Protein AF-A0AA96WIF2-F1 (afdb_monomer_lite)

Secondary structure (DSSP, 8-state):
---------HHHHHHHHHH-SSEEEEETTEEEEES--SHHHHHHHHHHHHHHHHHHHHTT---S----

pLDDT: mean 72.23, std 15.12, range [35.22, 96.0]

Organism: NCBI:txid2547451

Radius of gyration: 17.81 Å; chains: 1; bounding box: 30×19×55 Å

Foldseek 3Di:
DDDDQQQDDPVNQVVCCVPDLFHWDDDPRDIDTDPDSDPVSVVVVVVCVVVVVVVVVVVPDDDDDPDD

Structure (mmCIF, N/CA/C/O backbone):
data_AF-A0AA96WIF2-F1
#
_entry.id   AF-A0AA96WIF2-F1
#
loop_
_atom_site.group_PDB
_atom_site.id
_atom_site.type_symbol
_atom_site.label_atom_id
_atom_site.label_alt_id
_atom_site.label_comp_id
_atom_site.label_asym_id
_atom_site.label_entity_id
_atom_site.label_seq_id
_atom_site.pdbx_PDB_ins_code
_atom_site.Cartn_x
_atom_site.Cartn_y
_atom_site.Cartn_z
_atom_site.occupancy
_atom_site.B_iso_or_equiv
_atom_site.auth_seq_id
_atom_site.auth_comp_id
_atom_site.auth_asym_id
_atom_site.auth_atom_id
_atom_site.pdbx_PDB_model_num
ATOM 1 N N . MET A 1 1 ? -14.793 -8.946 30.833 1.00 35.22 1 MET A N 1
ATOM 2 C CA . MET A 1 1 ? -14.886 -7.687 30.067 1.00 35.22 1 MET A CA 1
ATOM 3 C C . MET A 1 1 ? -15.437 -8.026 28.697 1.00 35.22 1 MET A C 1
ATOM 5 O O . MET A 1 1 ? -14.854 -8.877 28.043 1.00 35.22 1 MET A O 1
ATOM 9 N N . ALA A 1 2 ? -16.587 -7.471 28.316 1.00 36.59 2 ALA A N 1
ATOM 10 C CA . ALA A 1 2 ? -17.180 -7.718 27.004 1.00 36.59 2 ALA A CA 1
ATOM 11 C C . ALA A 1 2 ? -16.570 -6.741 25.990 1.00 36.59 2 ALA A C 1
ATOM 13 O O . ALA A 1 2 ? -16.649 -5.529 26.188 1.00 36.59 2 ALA A O 1
ATOM 14 N N . MET A 1 3 ? -15.936 -7.270 24.944 1.00 40.56 3 MET A N 1
ATOM 15 C CA . MET A 1 3 ? -15.458 -6.480 23.813 1.00 40.56 3 MET A CA 1
ATOM 16 C C . MET A 1 3 ? -16.683 -6.003 23.031 1.00 40.56 3 MET A C 1
ATOM 18 O O . MET A 1 3 ? -17.467 -6.812 22.536 1.00 40.56 3 MET A O 1
ATOM 22 N N . ARG A 1 4 ? -16.899 -4.687 23.004 1.00 44.75 4 ARG A N 1
ATOM 23 C CA . ARG A 1 4 ? -17.961 -4.059 22.218 1.00 44.75 4 ARG A CA 1
ATOM 24 C C . ARG A 1 4 ? -17.618 -4.266 20.743 1.00 44.75 4 ARG A C 1
ATOM 26 O O . ARG A 1 4 ? -16.585 -3.785 20.295 1.00 44.75 4 ARG A O 1
ATOM 33 N N . ILE A 1 5 ? -18.466 -4.981 20.011 1.00 46.47 5 ILE A N 1
ATOM 34 C CA . ILE A 1 5 ? -18.370 -5.043 18.553 1.00 46.47 5 ILE A CA 1
ATOM 35 C C . ILE A 1 5 ? -19.001 -3.747 18.049 1.00 46.47 5 ILE A C 1
ATOM 37 O O . ILE A 1 5 ? -20.224 -3.609 18.019 1.00 46.47 5 ILE A O 1
ATOM 41 N N . GLN A 1 6 ? -18.163 -2.746 17.794 1.00 57.03 6 GLN A N 1
ATOM 42 C CA . GLN A 1 6 ? -18.590 -1.507 17.164 1.00 57.03 6 GLN A CA 1
ATOM 43 C C . GLN A 1 6 ? -18.802 -1.841 15.681 1.00 57.03 6 GLN A C 1
ATOM 45 O O . GLN A 1 6 ? -17.855 -2.207 14.996 1.00 57.03 6 GLN A O 1
ATOM 50 N N . ALA A 1 7 ? -20.050 -1.828 15.212 1.00 55.69 7 ALA A N 1
ATOM 51 C CA . ALA A 1 7 ? -20.345 -2.035 13.799 1.00 55.69 7 ALA A CA 1
ATOM 52 C C . ALA A 1 7 ? -19.916 -0.775 13.042 1.00 55.69 7 ALA A C 1
ATOM 54 O O . ALA A 1 7 ? -20.613 0.235 13.102 1.00 55.69 7 ALA A O 1
ATOM 55 N N . TYR A 1 8 ? -18.747 -0.823 12.408 1.00 62.44 8 TYR A N 1
ATOM 56 C CA . TYR A 1 8 ? -18.237 0.286 11.612 1.00 62.44 8 TYR A CA 1
ATOM 57 C C . TYR A 1 8 ? -18.944 0.335 10.256 1.00 62.44 8 TYR A C 1
ATOM 59 O O . TYR A 1 8 ? -19.222 -0.703 9.638 1.00 62.44 8 TYR A O 1
ATOM 67 N N . THR A 1 9 ? -19.255 1.543 9.809 1.00 70.38 9 THR A N 1
ATOM 68 C CA . THR A 1 9 ? -19.742 1.826 8.459 1.00 70.38 9 THR A CA 1
ATOM 69 C C . THR A 1 9 ? -18.570 2.235 7.557 1.00 70.38 9 THR A C 1
ATOM 71 O O . THR A 1 9 ? -17.527 2.646 8.069 1.00 70.38 9 THR A O 1
ATOM 74 N N . PRO A 1 10 ? -18.681 2.106 6.222 1.00 67.06 10 PRO A N 1
ATOM 75 C CA . PRO A 1 10 ? -17.643 2.578 5.299 1.00 67.06 10 PRO A CA 1
ATOM 76 C C . PRO A 1 10 ? -17.281 4.058 5.494 1.00 67.06 10 PRO A C 1
ATOM 78 O O . PRO A 1 10 ? -16.135 4.450 5.298 1.00 67.06 10 PRO A O 1
ATOM 81 N N . GLU A 1 11 ? -18.248 4.876 5.903 1.00 74.44 11 GLU A N 1
ATOM 82 C CA . GLU A 1 11 ? -18.058 6.296 6.185 1.00 74.44 11 GLU A CA 1
ATOM 83 C C . GLU A 1 11 ? -17.187 6.528 7.431 1.00 74.44 11 GLU A C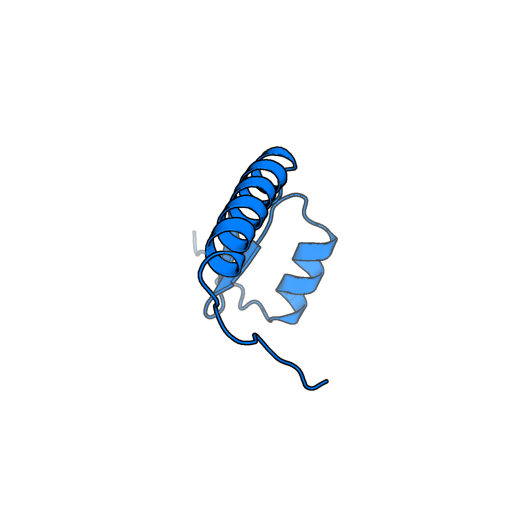 1
ATOM 85 O O . GLU A 1 11 ? -16.371 7.450 7.442 1.00 74.44 11 GLU A O 1
ATOM 90 N N . ASP A 1 12 ? -17.288 5.654 8.439 1.00 71.06 12 ASP A N 1
ATOM 91 C CA . ASP A 1 12 ? -16.437 5.709 9.634 1.00 71.06 12 ASP A CA 1
ATOM 92 C C . ASP A 1 12 ? -14.964 5.399 9.303 1.00 71.06 12 ASP A C 1
ATOM 94 O O . ASP A 1 12 ? -14.067 5.976 9.914 1.00 71.06 12 ASP A O 1
ATOM 98 N N . ASP A 1 13 ? -14.699 4.509 8.334 1.00 66.94 13 ASP A N 1
ATOM 99 C CA . ASP A 1 13 ? -13.338 4.196 7.856 1.00 66.94 13 ASP A CA 1
ATOM 100 C C . ASP A 1 13 ? -12.713 5.418 7.166 1.00 66.94 13 ASP A C 1
ATOM 102 O O . ASP A 1 13 ? -11.562 5.755 7.433 1.00 66.94 13 ASP A O 1
ATOM 106 N N . LEU A 1 14 ? -13.497 6.151 6.365 1.00 70.25 14 LEU A N 1
ATOM 107 C CA . LEU A 1 14 ? -13.045 7.370 5.689 1.00 70.25 14 LEU A CA 1
ATOM 108 C C . LEU A 1 14 ? -12.712 8.498 6.681 1.00 70.25 14 LEU A C 1
ATOM 110 O O . LEU A 1 14 ? -11.696 9.180 6.531 1.00 70.25 14 LEU A O 1
ATOM 114 N N . GLU A 1 15 ? -13.537 8.697 7.715 1.00 76.69 15 GLU A N 1
ATOM 115 C CA . GLU A 1 15 ? -13.212 9.647 8.786 1.00 76.69 15 GLU A CA 1
ATOM 116 C C . GLU A 1 15 ? -11.966 9.216 9.571 1.00 76.69 15 GLU A C 1
ATOM 118 O O . GLU A 1 15 ? -11.164 10.070 9.960 1.00 76.69 15 GLU A O 1
ATOM 123 N N . LEU A 1 16 ? -11.754 7.912 9.771 1.00 71.88 16 LEU A N 1
ATOM 124 C CA . LEU A 1 16 ? -10.545 7.396 10.411 1.00 71.88 16 LEU A CA 1
ATOM 125 C C . LEU A 1 16 ? -9.294 7.619 9.550 1.00 71.88 16 LEU A C 1
ATOM 127 O O . LEU A 1 16 ? -8.259 8.025 10.082 1.00 71.88 16 LEU A O 1
ATOM 131 N N . GLU A 1 17 ? -9.385 7.392 8.236 1.00 68.12 17 GLU A N 1
ATOM 132 C CA . GLU A 1 17 ? -8.292 7.626 7.282 1.00 68.12 17 GLU A CA 1
ATOM 133 C C . GLU A 1 17 ? -7.838 9.091 7.269 1.00 68.12 17 GLU A C 1
ATOM 135 O O . GLU A 1 17 ? -6.652 9.368 7.093 1.00 68.12 17 GLU A O 1
ATOM 140 N N . LEU A 1 18 ? -8.759 10.034 7.488 1.00 72.44 18 LEU A N 1
ATOM 141 C CA . LEU A 1 18 ? -8.453 11.466 7.507 1.00 72.44 18 LEU A CA 1
ATOM 142 C C . LEU A 1 18 ? -7.712 11.925 8.771 1.00 72.44 18 LEU A C 1
ATOM 144 O O . LEU A 1 18 ? -6.986 12.920 8.720 1.00 72.44 18 LEU A O 1
ATOM 148 N N . HIS A 1 19 ? -7.901 11.238 9.900 1.00 74.38 19 HIS A N 1
ATOM 149 C CA . HIS A 1 19 ? -7.419 11.695 11.209 1.00 74.38 19 HIS A CA 1
ATOM 150 C C . HIS A 1 19 ? -6.356 10.789 11.843 1.00 74.38 19 HIS A C 1
ATOM 152 O O . HIS A 1 19 ? -5.776 11.165 12.864 1.00 74.38 19 HIS A O 1
ATOM 158 N N . SER A 1 20 ? -6.098 9.606 11.280 1.00 69.69 20 SER A N 1
ATOM 159 C CA . SER A 1 20 ? -5.126 8.654 11.816 1.00 69.69 20 SER A CA 1
ATOM 160 C C . SER A 1 20 ? -3.810 8.669 11.042 1.00 69.69 20 SER A C 1
ATOM 162 O O . SER A 1 20 ? -3.788 8.640 9.815 1.00 69.69 20 SER A O 1
ATOM 164 N N . GLU A 1 21 ? -2.690 8.659 11.769 1.00 68.19 21 GLU A N 1
ATOM 165 C CA . GLU A 1 21 ? -1.359 8.434 11.183 1.00 68.19 21 GLU A CA 1
ATOM 166 C C . GLU A 1 21 ? -1.160 6.967 10.756 1.00 68.19 21 GLU A C 1
ATOM 168 O O . GLU A 1 21 ? -0.332 6.662 9.893 1.00 68.19 21 GLU A O 1
ATOM 173 N N . GLU A 1 22 ? -1.939 6.055 11.342 1.00 70.81 22 GLU A N 1
ATOM 174 C CA . GLU A 1 22 ? -1.932 4.632 11.026 1.00 70.81 22 GLU A CA 1
ATOM 175 C C . GLU A 1 22 ? -2.982 4.323 9.952 1.00 70.81 22 GLU A C 1
ATOM 177 O O . GLU A 1 22 ? -4.092 4.857 9.950 1.00 70.81 22 GLU A O 1
ATOM 182 N N . ARG A 1 23 ? -2.643 3.432 9.015 1.00 78.06 23 ARG A N 1
ATOM 183 C CA . ARG A 1 23 ? -3.573 3.018 7.956 1.00 78.06 23 ARG A CA 1
ATOM 184 C C . ARG A 1 23 ? -4.498 1.936 8.484 1.00 78.06 23 ARG A C 1
ATOM 186 O O . ARG A 1 23 ? -4.068 1.028 9.193 1.00 78.06 23 ARG A O 1
ATOM 193 N N . HIS A 1 24 ? -5.754 2.000 8.076 1.00 80.12 24 HIS A N 1
ATOM 194 C CA . HIS A 1 24 ? -6.778 1.049 8.470 1.00 80.12 24 HIS A CA 1
ATOM 195 C C . HIS A 1 24 ? -7.446 0.462 7.231 1.00 80.12 24 HIS A C 1
ATOM 197 O O . HIS A 1 24 ? -7.271 0.961 6.119 1.00 80.12 24 HIS A O 1
ATOM 203 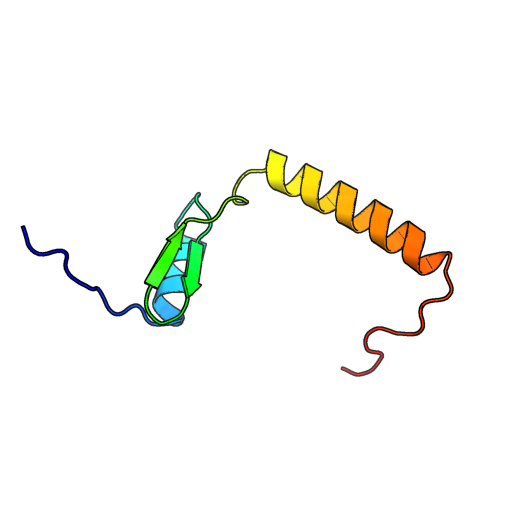N N . LYS A 1 25 ? -8.119 -0.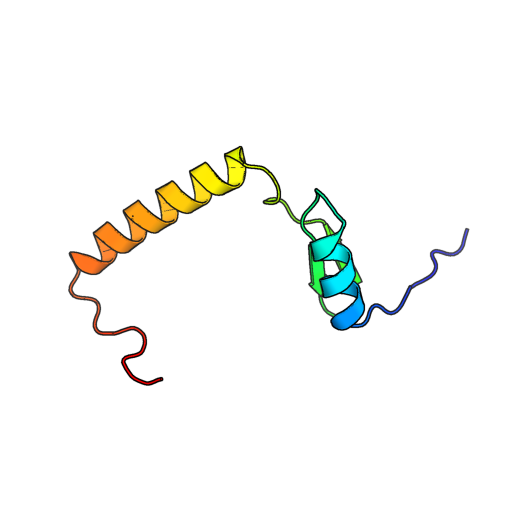670 7.403 1.00 76.00 25 LYS A N 1
ATOM 204 C CA . LYS A 1 25 ? -8.925 -1.280 6.356 1.00 76.00 25 LYS A CA 1
ATOM 205 C C . LYS A 1 25 ? -10.192 -1.851 6.959 1.00 76.00 25 LYS A C 1
ATOM 207 O O . LYS A 1 25 ? -10.118 -2.690 7.862 1.00 76.00 25 LYS A O 1
ATOM 212 N N . TYR A 1 26 ? -11.325 -1.474 6.383 1.00 78.44 26 TYR A N 1
ATOM 213 C CA . TYR A 1 26 ? -12.601 -2.115 6.651 1.00 78.44 26 TYR A CA 1
ATOM 214 C C . TYR A 1 26 ? -12.700 -3.502 5.995 1.00 78.44 26 TYR A C 1
ATOM 216 O O . TYR A 1 26 ? -12.574 -3.647 4.773 1.00 78.44 26 TYR A O 1
ATOM 224 N N . ILE A 1 27 ? -12.949 -4.541 6.795 1.00 78.00 27 ILE A N 1
ATOM 225 C CA . ILE A 1 27 ? -13.227 -5.904 6.324 1.00 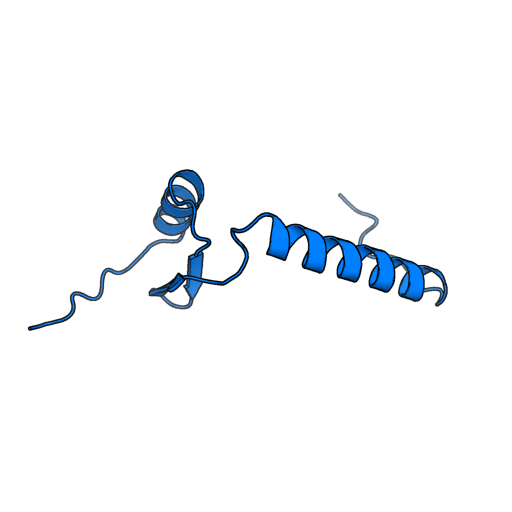78.00 27 ILE A CA 1
ATOM 226 C C . ILE A 1 27 ? -14.419 -6.465 7.108 1.00 78.00 27 ILE A C 1
ATOM 228 O O . ILE A 1 27 ? -14.319 -6.715 8.303 1.00 78.00 27 ILE A O 1
ATOM 232 N N . ASN A 1 28 ? -15.547 -6.702 6.426 1.00 78.75 28 ASN A N 1
ATOM 233 C CA . ASN A 1 28 ? -16.741 -7.369 6.974 1.00 78.75 28 ASN A CA 1
ATOM 234 C C . ASN A 1 28 ? -17.271 -6.798 8.310 1.00 78.75 28 ASN A C 1
ATOM 236 O O . ASN A 1 28 ? -17.750 -7.555 9.152 1.00 78.75 28 ASN A O 1
ATOM 240 N N . GLY A 1 29 ? -17.211 -5.481 8.514 1.00 76.50 29 GLY A N 1
ATOM 241 C CA . GLY A 1 29 ? -17.677 -4.848 9.756 1.00 76.50 29 GLY A CA 1
ATOM 242 C C . GLY A 1 29 ? -16.579 -4.551 10.773 1.00 76.50 29 GLY A C 1
ATOM 243 O O . GLY A 1 29 ? -16.856 -3.884 11.767 1.00 76.50 29 GLY A O 1
ATOM 244 N N . GLU A 1 30 ? -15.350 -5.002 10.526 1.00 76.31 30 GLU A N 1
ATOM 245 C CA . GLU A 1 30 ? -14.201 -4.774 11.398 1.00 76.31 30 GLU A CA 1
ATOM 246 C C . GLU A 1 30 ? -13.217 -3.792 10.759 1.00 76.31 30 GLU A C 1
ATOM 248 O O . GLU A 1 30 ? -12.926 -3.873 9.564 1.00 76.31 30 GLU A O 1
ATOM 253 N N . ILE A 1 31 ? -12.678 -2.883 11.571 1.00 78.00 31 ILE A N 1
ATOM 254 C CA . ILE A 1 31 ? -11.552 -2.031 11.190 1.00 78.00 31 ILE A CA 1
ATOM 255 C C . ILE A 1 31 ? -10.271 -2.705 11.667 1.00 78.00 31 ILE A C 1
ATOM 257 O O . ILE A 1 31 ? -10.081 -2.933 12.863 1.00 78.00 31 ILE A O 1
ATOM 261 N N . ILE A 1 32 ? -9.382 -3.009 10.727 1.00 81.06 32 ILE A N 1
ATOM 262 C CA . ILE A 1 32 ? -8.095 -3.644 11.004 1.00 81.06 32 ILE A CA 1
ATOM 263 C C . ILE A 1 32 ? -6.988 -2.652 10.664 1.00 81.06 32 ILE A C 1
ATOM 265 O O . ILE A 1 32 ? -6.940 -2.135 9.549 1.00 81.06 32 ILE A O 1
ATOM 269 N N . THR A 1 33 ? -6.079 -2.398 11.604 1.00 80.56 33 THR A N 1
ATOM 270 C CA . THR A 1 33 ? -4.877 -1.603 11.331 1.00 80.56 33 THR A CA 1
ATOM 271 C C . THR A 1 33 ? -3.963 -2.377 10.386 1.00 80.56 33 THR A C 1
ATOM 273 O O . THR A 1 33 ? -3.635 -3.542 10.626 1.00 80.56 33 THR A O 1
ATOM 276 N N . ILE A 1 34 ? -3.550 -1.733 9.300 1.00 81.38 34 ILE A N 1
ATOM 277 C CA . ILE A 1 34 ? -2.682 -2.314 8.281 1.00 81.38 34 ILE A CA 1
ATOM 278 C C . ILE A 1 34 ? -1.341 -1.591 8.238 1.00 81.38 34 ILE A C 1
ATOM 280 O O . ILE A 1 34 ? -1.226 -0.391 8.478 1.00 81.38 34 ILE A O 1
ATOM 284 N N . THR A 1 35 ? -0.302 -2.326 7.855 1.00 75.06 35 THR A N 1
ATOM 285 C CA . THR A 1 35 ? 0.989 -1.720 7.544 1.00 75.06 35 THR A CA 1
ATOM 286 C C . THR A 1 35 ? 0.878 -0.884 6.273 1.00 75.06 35 THR A C 1
ATOM 288 O O . THR A 1 35 ? 0.287 -1.322 5.287 1.00 75.06 35 THR A O 1
ATOM 291 N N . GLY A 1 36 ? 1.495 0.295 6.275 1.00 71.12 36 GLY A N 1
ATOM 292 C CA . GLY A 1 36 ? 1.628 1.120 5.074 1.00 71.12 36 GLY A CA 1
ATOM 293 C C . GLY A 1 36 ? 1.242 2.583 5.201 1.00 71.12 36 GLY A C 1
ATOM 294 O O . GLY A 1 36 ? 1.159 3.270 4.187 1.00 71.12 36 GLY A O 1
ATOM 295 N N . GLY A 1 37 ? 1.048 3.077 6.425 1.00 71.81 37 GLY A N 1
ATOM 296 C CA . GLY A 1 37 ? 0.956 4.516 6.699 1.00 71.81 37 GLY A CA 1
ATOM 297 C C . GLY A 1 37 ? 2.305 5.239 6.672 1.00 71.81 37 GLY A C 1
ATOM 298 O O . GLY A 1 37 ? 2.349 6.454 6.526 1.00 71.81 37 GLY A O 1
ATOM 299 N N . THR A 1 38 ? 3.429 4.516 6.760 1.00 82.19 38 THR A N 1
ATOM 300 C CA . THR A 1 38 ? 4.744 5.152 6.921 1.00 82.19 38 THR A CA 1
ATOM 301 C C . THR A 1 38 ? 5.390 5.557 5.587 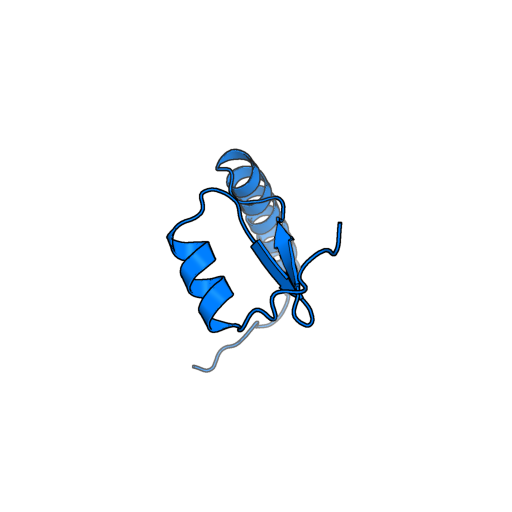1.00 82.19 38 THR A C 1
ATOM 303 O O . THR A 1 38 ? 5.290 4.826 4.593 1.00 82.19 38 THR A O 1
ATOM 306 N N . PRO A 1 39 ? 6.162 6.665 5.552 1.00 82.19 39 PRO A N 1
ATOM 307 C CA . PRO A 1 39 ? 6.893 7.081 4.353 1.00 82.19 39 PRO A CA 1
ATOM 308 C C . PRO A 1 39 ? 7.842 6.008 3.804 1.00 82.19 39 PRO A C 1
ATOM 310 O O . PRO A 1 39 ? 7.963 5.850 2.591 1.00 82.19 39 PRO A O 1
ATOM 313 N N . ASN A 1 40 ? 8.491 5.239 4.685 1.00 86.56 40 ASN A N 1
ATOM 314 C CA . ASN A 1 40 ? 9.416 4.178 4.286 1.00 86.56 40 ASN A CA 1
ATOM 315 C C . ASN A 1 40 ? 8.695 3.025 3.570 1.00 86.56 40 ASN A C 1
ATOM 317 O O . ASN A 1 40 ? 9.169 2.537 2.545 1.00 86.56 40 ASN A O 1
ATOM 321 N N . HIS A 1 41 ? 7.519 2.623 4.064 1.00 84.38 41 HIS A N 1
ATOM 322 C CA . HIS A 1 41 ? 6.701 1.626 3.377 1.00 84.38 41 HIS A CA 1
ATOM 323 C C . HIS A 1 41 ? 6.272 2.122 1.988 1.00 84.38 41 HIS A C 1
ATOM 325 O O . HIS A 1 41 ? 6.371 1.379 1.011 1.00 84.38 41 HIS A O 1
ATOM 331 N N . ASN A 1 42 ? 5.872 3.393 1.879 1.00 83.69 42 ASN A N 1
ATOM 332 C CA . ASN A 1 42 ? 5.470 3.989 0.603 1.00 83.69 42 ASN A CA 1
ATOM 333 C C . ASN A 1 42 ? 6.622 4.041 -0.410 1.00 83.69 42 ASN A C 1
ATOM 335 O O . ASN A 1 42 ? 6.401 3.768 -1.588 1.00 83.69 42 ASN A O 1
ATOM 339 N N . GLN A 1 43 ? 7.853 4.320 0.031 1.00 89.56 43 GLN A N 1
ATOM 340 C CA . GLN A 1 43 ? 9.028 4.266 -0.846 1.00 89.56 43 GLN A CA 1
ATOM 341 C C . GLN A 1 43 ? 9.284 2.853 -1.381 1.00 89.56 43 GLN A C 1
ATOM 343 O O . GLN A 1 43 ? 9.497 2.683 -2.581 1.00 89.56 43 GLN A O 1
ATOM 348 N N . ILE A 1 44 ? 9.228 1.831 -0.521 1.00 91.69 44 ILE A N 1
ATOM 349 C CA . ILE A 1 44 ? 9.423 0.434 -0.941 1.00 91.69 44 ILE A CA 1
ATOM 350 C C . ILE A 1 44 ? 8.333 0.022 -1.940 1.00 91.69 44 ILE A C 1
ATOM 352 O O . ILE A 1 44 ? 8.649 -0.513 -3.006 1.00 91.69 44 ILE A O 1
ATOM 356 N N . ALA A 1 45 ? 7.067 0.320 -1.632 1.00 89.56 45 ALA A N 1
ATOM 357 C CA . ALA A 1 45 ? 5.937 0.026 -2.509 1.00 89.56 45 ALA A CA 1
ATOM 358 C C . ALA A 1 45 ? 6.054 0.743 -3.867 1.00 89.56 45 ALA A C 1
ATOM 360 O O . ALA A 1 45 ? 5.859 0.119 -4.910 1.00 89.56 45 ALA A O 1
ATOM 361 N N . GLY A 1 46 ? 6.436 2.024 -3.872 1.00 90.38 46 GLY A N 1
ATOM 362 C CA . GLY A 1 46 ? 6.632 2.813 -5.092 1.00 90.38 46 GLY A CA 1
ATOM 363 C C . GLY A 1 46 ? 7.782 2.304 -5.965 1.00 90.38 46 GLY A C 1
ATOM 364 O O . GLY A 1 46 ? 7.636 2.196 -7.187 1.00 90.38 46 GLY A O 1
ATOM 365 N N . ASN A 1 47 ? 8.904 1.921 -5.349 1.00 96.00 47 ASN A N 1
ATOM 366 C CA . ASN A 1 47 ? 10.038 1.322 -6.055 1.00 96.00 47 ASN A CA 1
ATOM 367 C C . ASN A 1 47 ? 9.643 -0.004 -6.715 1.00 96.00 47 ASN A C 1
ATOM 369 O O . ASN A 1 47 ? 9.947 -0.224 -7.890 1.00 96.00 47 ASN A O 1
ATOM 373 N N . PHE A 1 48 ? 8.929 -0.865 -5.983 1.00 94.00 48 PHE A N 1
ATOM 374 C CA . PHE A 1 48 ? 8.424 -2.127 -6.517 1.00 94.00 48 PHE A CA 1
ATOM 375 C C . PHE A 1 48 ? 7.448 -1.901 -7.676 1.00 94.00 48 PHE A C 1
ATOM 377 O O . PHE A 1 48 ? 7.639 -2.487 -8.740 1.00 94.00 48 PHE A O 1
ATOM 384 N N . TYR A 1 49 ? 6.456 -1.020 -7.507 1.00 92.44 49 TYR A N 1
ATOM 385 C CA . TYR A 1 49 ? 5.480 -0.693 -8.550 1.00 92.44 49 TYR A CA 1
ATOM 386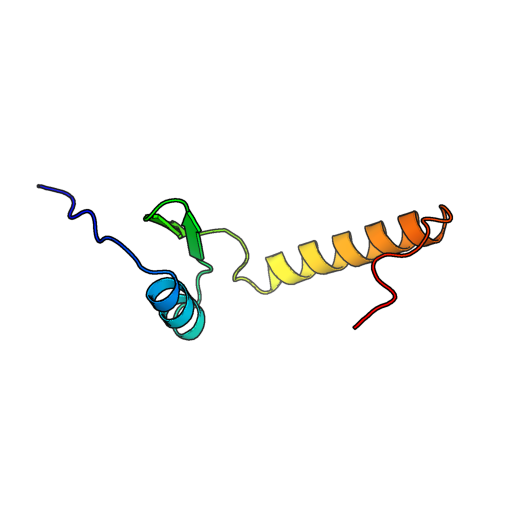 C C . TYR A 1 49 ? 6.164 -0.211 -9.835 1.00 92.44 49 TYR A C 1
ATOM 388 O O . TYR A 1 49 ? 5.884 -0.721 -10.919 1.00 92.44 49 TYR A O 1
ATOM 396 N N . THR A 1 50 ? 7.116 0.716 -9.709 1.00 92.94 50 THR A N 1
ATOM 397 C CA . THR A 1 50 ? 7.850 1.275 -10.853 1.00 92.94 50 THR A CA 1
ATOM 398 C C . THR A 1 50 ? 8.658 0.201 -11.579 1.00 92.94 50 THR A C 1
ATOM 400 O O . THR A 1 50 ? 8.601 0.100 -12.807 1.00 92.94 50 THR A O 1
ATOM 403 N N . ALA A 1 51 ? 9.391 -0.630 -10.833 1.00 94.31 51 ALA A N 1
ATOM 404 C CA . ALA A 1 51 ? 10.184 -1.713 -11.406 1.00 94.31 51 ALA A CA 1
ATOM 405 C C . ALA A 1 51 ? 9.297 -2.764 -12.089 1.00 94.31 51 ALA A C 1
ATOM 407 O O . ALA A 1 51 ? 9.576 -3.175 -13.217 1.00 94.31 51 ALA A O 1
ATOM 408 N N . PHE A 1 52 ? 8.207 -3.162 -11.433 1.00 91.38 52 PHE A N 1
ATOM 409 C CA . PHE A 1 52 ? 7.258 -4.140 -11.951 1.00 91.38 52 PHE A CA 1
ATOM 410 C C . PHE A 1 52 ? 6.573 -3.643 -13.229 1.00 91.38 52 PHE A C 1
ATOM 412 O O . PHE A 1 52 ? 6.589 -4.344 -14.241 1.00 91.38 52 PHE A O 1
ATOM 419 N N . HIS A 1 53 ? 6.066 -2.408 -13.229 1.00 88.44 53 HIS A N 1
ATOM 420 C CA . HIS A 1 53 ? 5.477 -1.787 -14.415 1.00 88.44 53 HIS A CA 1
ATOM 421 C C . HIS A 1 53 ? 6.497 -1.667 -15.555 1.00 88.44 53 HIS A C 1
ATOM 423 O O . HIS A 1 53 ? 6.188 -1.978 -16.703 1.00 88.44 53 HIS A O 1
ATOM 429 N N . GLY A 1 54 ? 7.737 -1.271 -15.254 1.00 89.56 54 GLY A N 1
ATOM 430 C CA . GLY A 1 54 ? 8.817 -1.221 -16.241 1.00 89.56 54 GLY A CA 1
ATOM 431 C C . GLY A 1 54 ? 9.122 -2.584 -16.870 1.00 89.56 54 GLY A C 1
ATOM 432 O O . GLY A 1 54 ? 9.405 -2.658 -18.066 1.00 89.56 54 GLY A O 1
ATOM 433 N N . CYS A 1 55 ? 9.035 -3.670 -16.098 1.00 87.19 55 CYS A N 1
ATOM 434 C CA . CYS A 1 55 ? 9.136 -5.029 -16.626 1.00 87.19 55 CYS A CA 1
ATOM 435 C C . CYS A 1 55 ? 7.939 -5.365 -17.522 1.00 87.19 55 CYS A C 1
ATOM 437 O O . CYS A 1 55 ? 8.148 -5.764 -18.663 1.00 87.19 55 CYS A O 1
ATOM 439 N N . LEU A 1 56 ? 6.704 -5.151 -17.061 1.00 83.94 56 LEU A N 1
ATOM 440 C CA . LEU A 1 56 ? 5.498 -5.450 -17.846 1.00 83.94 56 LEU A CA 1
ATOM 441 C C . LEU A 1 56 ? 5.418 -4.658 -19.159 1.00 83.94 56 LEU A C 1
ATOM 443 O O . LEU A 1 56 ? 5.065 -5.224 -20.190 1.00 83.94 56 LEU A O 1
ATOM 447 N N . ALA A 1 57 ? 5.821 -3.386 -19.156 1.00 75.75 57 ALA A N 1
ATOM 448 C CA . ALA A 1 57 ? 5.870 -2.556 -20.360 1.00 75.75 57 ALA A CA 1
ATOM 449 C C . ALA A 1 57 ? 6.864 -3.090 -21.409 1.00 75.75 57 ALA A C 1
ATOM 451 O O . ALA A 1 57 ? 6.657 -2.919 -22.608 1.00 75.75 57 ALA A O 1
ATOM 452 N N . ARG A 1 58 ? 7.932 -3.774 -20.975 1.00 69.00 58 ARG A N 1
ATOM 453 C CA . ARG A 1 58 ? 8.878 -4.464 -21.873 1.00 69.00 58 ARG A CA 1
ATOM 454 C C . ARG A 1 58 ? 8.330 -5.792 -22.400 1.00 69.00 58 ARG A C 1
ATOM 456 O O . ARG A 1 58 ? 8.794 -6.264 -23.432 1.00 69.00 58 ARG A O 1
ATOM 463 N N . PHE A 1 59 ? 7.342 -6.370 -21.722 1.00 61.44 59 PHE A N 1
ATOM 464 C CA . PHE A 1 59 ? 6.643 -7.591 -22.117 1.00 61.44 59 PHE A CA 1
ATOM 465 C C . PHE A 1 59 ? 5.302 -7.289 -22.807 1.00 61.44 59 PHE A C 1
ATOM 467 O O . PHE A 1 59 ? 4.338 -7.969 -22.504 1.00 61.44 59 PHE A O 1
ATOM 474 N N . HIS A 1 60 ? 5.202 -6.282 -23.690 1.00 57.78 60 HIS A N 1
ATOM 475 C CA . HIS A 1 60 ? 4.006 -5.993 -24.516 1.00 57.78 60 HIS A CA 1
ATOM 476 C C . HIS A 1 60 ? 2.653 -6.354 -23.862 1.00 57.78 60 HIS A C 1
ATOM 478 O O . HIS A 1 60 ? 1.833 -7.053 -24.460 1.00 57.78 60 HIS A O 1
ATOM 484 N N . TYR A 1 61 ? 2.420 -5.926 -22.619 1.00 58.22 61 TYR A N 1
ATOM 485 C CA . TYR A 1 61 ? 1.129 -6.152 -21.985 1.00 58.22 61 TYR A CA 1
ATOM 486 C C . TYR A 1 61 ? 0.172 -5.059 -22.462 1.00 58.22 61 TYR A C 1
ATOM 488 O O . TYR A 1 61 ? 0.395 -3.872 -22.226 1.00 58.22 61 TYR A O 1
ATOM 496 N N . VAL A 1 62 ? -0.832 -5.483 -23.227 1.00 58.56 62 VAL A N 1
ATOM 497 C CA . VAL A 1 62 ? -1.865 -4.650 -23.846 1.00 58.56 62 VAL A CA 1
ATOM 498 C C . VAL A 1 62 ? -2.795 -4.075 -22.771 1.00 58.56 62 VAL A C 1
ATOM 500 O O . VAL A 1 62 ? -3.278 -4.808 -21.916 1.00 58.56 62 VAL A O 1
ATOM 503 N N . GLU A 1 63 ? -2.976 -2.753 -22.856 1.00 58.88 63 GLU A N 1
ATOM 504 C CA . GLU A 1 63 ? -3.988 -1.854 -22.273 1.00 58.88 63 GLU A CA 1
ATOM 505 C C . GLU A 1 63 ? -4.696 -2.258 -20.967 1.00 58.88 63 GLU A C 1
ATOM 507 O O . GLU A 1 63 ? -5.593 -3.096 -20.933 1.00 58.88 63 GLU A O 1
ATOM 512 N N . LEU A 1 64 ? -4.403 -1.505 -19.902 1.00 54.59 64 LEU A N 1
ATOM 513 C CA . LEU A 1 64 ? -5.312 -1.329 -18.773 1.00 54.59 64 LEU A CA 1
ATOM 514 C C . LEU A 1 64 ? -6.073 -0.002 -18.973 1.00 54.59 64 LEU A C 1
ATOM 516 O O . LEU A 1 64 ? -5.550 1.058 -18.649 1.00 54.59 64 LEU A O 1
ATOM 520 N N . TYR A 1 65 ? -7.294 -0.112 -19.512 1.00 56.41 65 TYR A N 1
ATOM 521 C CA . TYR A 1 65 ? -8.385 0.886 -19.561 1.00 56.41 65 TYR A CA 1
ATOM 522 C C . TYR A 1 65 ? -8.176 2.170 -20.399 1.00 56.41 65 TYR A C 1
ATOM 524 O O . TYR A 1 65 ? -7.734 3.190 -19.870 1.00 56.41 65 TYR A O 1
ATOM 532 N N . PRO A 1 66 ? -8.576 2.165 -21.688 1.00 47.28 66 PRO A N 1
ATOM 533 C CA . PRO A 1 66 ? -8.648 3.362 -22.526 1.00 47.28 66 PRO A CA 1
ATOM 534 C C . PRO A 1 66 ? -9.998 4.121 -22.495 1.00 47.28 66 PRO A C 1
ATOM 536 O O . PRO A 1 66 ? -10.148 5.054 -23.281 1.00 47.28 66 PRO A O 1
ATOM 539 N N . ASP A 1 67 ? -10.971 3.789 -21.633 1.00 50.94 67 ASP A N 1
ATOM 540 C CA . ASP A 1 67 ? -12.246 4.525 -21.546 1.00 50.94 67 ASP A CA 1
ATOM 541 C C . ASP A 1 67 ? -12.614 5.026 -20.130 1.00 50.94 67 ASP A C 1
ATOM 543 O O . ASP A 1 67 ? -13.056 4.297 -19.240 1.00 50.94 67 ASP A O 1
ATOM 547 N N . GLN A 1 68 ? -12.461 6.340 -19.947 1.00 40.12 68 GLN A N 1
ATOM 548 C CA . GLN A 1 68 ? -13.255 7.180 -19.044 1.00 40.12 68 GLN A CA 1
ATOM 549 C C . GLN A 1 68 ? -13.729 8.395 -19.839 1.00 40.12 68 GLN A C 1
ATOM 551 O O . GLN A 1 68 ? -12.904 8.932 -20.617 1.00 40.12 68 GLN A O 1
#

InterPro domains:
  IPR008538 Putative restriction endonuclease [PF05685] (11-56)
  IPR012296 Nuclease, putative, TT1808 [G3DSA:3.90.1570.10] (2-68)

Sequence (68 aa):
MAMRIQAYTPEDDLELELHSEERHKYINGEIITITGGTPNHNQIAGNFYTAFHGCLARFHYVELYPDQ